Protein AF-A0A353GD82-F1 (afdb_monomer_lite)

Sequence (62 aa):
YGDYLRCGAIAARMPVMQAIKAKAEQGVKVLGVCNGFQILLEAGMLPGALMRNASLKFVCRE

Structure (mmCIF, N/CA/C/O backbone):
data_AF-A0A353GD82-F1
#
_entry.id   AF-A0A353GD82-F1
#
loop_
_atom_site.group_PDB
_atom_site.id
_atom_site.type_symbol
_atom_site.label_atom_id
_atom_site.label_alt_id
_atom_site.label_comp_id
_atom_site.label_asym_id
_atom_site.label_entity_id
_atom_site.label_seq_id
_atom_site.pdbx_PDB_ins_code
_atom_site.Cartn_x
_atom_site.Cartn_y
_atom_site.Cartn_z
_atom_site.occupancy
_atom_site.B_iso_or_equiv
_atom_site.auth_seq_id
_atom_site.auth_comp_id
_atom_site.auth_asym_id
_atom_site.auth_atom_id
_atom_site.pdbx_PDB_model_num
ATOM 1 N N . TYR A 1 1 ? -8.065 -2.665 -9.979 1.00 88.50 1 TYR A N 1
ATOM 2 C CA . TYR A 1 1 ? -8.044 -1.724 -11.123 1.00 88.50 1 TYR A CA 1
ATOM 3 C C . TYR A 1 1 ? -6.770 -1.819 -11.969 1.00 88.50 1 TYR A C 1
ATOM 5 O O . TYR A 1 1 ? -6.466 -0.870 -12.681 1.00 88.50 1 TYR A O 1
ATOM 13 N N . GLY A 1 2 ? -6.007 -2.923 -11.888 1.00 92.00 2 GLY A N 1
ATOM 14 C CA . GLY A 1 2 ? -4.751 -3.077 -12.637 1.00 92.00 2 GLY A CA 1
ATOM 15 C C . GLY A 1 2 ? -3.727 -1.965 -12.394 1.00 92.00 2 GLY A C 1
ATOM 16 O O . GLY A 1 2 ? -2.994 -1.628 -13.310 1.00 92.00 2 GLY A O 1
ATOM 17 N N . ASP A 1 3 ? -3.754 -1.334 -11.210 1.00 93.69 3 ASP A N 1
ATOM 18 C CA . ASP A 1 3 ? -2.929 -0.172 -10.847 1.00 93.69 3 ASP A CA 1
ATOM 19 C C . ASP A 1 3 ? -2.893 0.962 -11.897 1.00 93.69 3 ASP A C 1
ATOM 21 O O . ASP A 1 3 ? -1.959 1.760 -11.917 1.00 93.69 3 ASP A O 1
ATOM 25 N N . TYR A 1 4 ? -3.945 1.065 -12.727 1.00 92.50 4 TYR A N 1
ATOM 26 C CA . TYR A 1 4 ? -3.987 1.866 -13.958 1.00 92.50 4 TYR A CA 1
ATOM 27 C C . TYR A 1 4 ? -3.603 3.339 -13.772 1.00 92.50 4 TYR A C 1
ATOM 29 O O . TYR A 1 4 ? -2.795 3.873 -14.524 1.00 92.50 4 TYR A O 1
ATOM 37 N N . LEU A 1 5 ? -4.170 3.999 -12.758 1.00 92.75 5 LEU A N 1
ATOM 38 C CA . LEU A 1 5 ? -3.764 5.356 -12.391 1.00 92.75 5 LEU A CA 1
ATOM 39 C C . LEU A 1 5 ? -2.440 5.322 -11.617 1.00 92.75 5 LEU A C 1
ATOM 41 O O . LEU A 1 5 ? -1.461 5.974 -11.973 1.00 92.75 5 LEU A O 1
ATOM 45 N N . ARG A 1 6 ? -2.454 4.573 -10.514 1.00 93.19 6 ARG A N 1
ATOM 46 C CA . ARG A 1 6 ? -1.325 4.276 -9.637 1.00 93.19 6 ARG A CA 1
ATOM 47 C C . ARG A 1 6 ? -1.752 3.170 -8.678 1.00 93.19 6 ARG A C 1
ATOM 49 O O . ARG A 1 6 ? -2.946 3.039 -8.389 1.00 93.19 6 ARG A O 1
ATOM 56 N N . CYS A 1 7 ? -0.794 2.407 -8.159 1.00 95.25 7 CYS A N 1
ATOM 57 C CA . CYS A 1 7 ? -1.080 1.352 -7.197 1.00 95.25 7 CYS A CA 1
ATOM 58 C C . CYS A 1 7 ? -1.882 1.860 -5.994 1.00 95.25 7 CYS A C 1
ATOM 60 O O . CYS A 1 7 ? -1.612 2.931 -5.451 1.00 95.25 7 CYS A O 1
ATOM 62 N N . GLY A 1 8 ? -2.933 1.118 -5.643 1.00 95.44 8 GLY A N 1
ATOM 63 C CA . GLY A 1 8 ? -3.832 1.426 -4.530 1.00 95.44 8 GLY A CA 1
ATOM 64 C C . GLY A 1 8 ? -4.722 2.671 -4.682 1.00 95.44 8 GLY A C 1
ATOM 65 O O . GLY A 1 8 ? -5.720 2.767 -3.971 1.00 95.44 8 GLY A O 1
ATOM 66 N N . ALA A 1 9 ? -4.450 3.587 -5.621 1.00 95.88 9 ALA A N 1
ATOM 67 C CA . ALA A 1 9 ? -5.086 4.909 -5.654 1.00 95.88 9 ALA A CA 1
ATOM 68 C C . ALA A 1 9 ? -6.615 4.845 -5.811 1.00 95.88 9 ALA A C 1
ATOM 70 O O . ALA A 1 9 ? -7.349 5.541 -5.113 1.00 95.88 9 ALA A O 1
ATOM 71 N N . ILE A 1 10 ? -7.122 3.998 -6.706 1.00 97.25 10 ILE A N 1
ATOM 72 C CA . ILE A 1 10 ? -8.574 3.896 -6.915 1.00 97.25 10 ILE A CA 1
ATOM 73 C C . ILE A 1 10 ? -9.233 3.144 -5.746 1.00 97.25 10 ILE A C 1
ATOM 75 O O . ILE A 1 10 ? -10.245 3.593 -5.217 1.00 97.25 1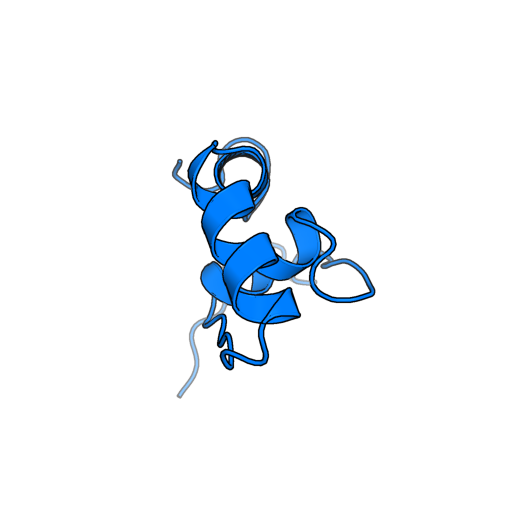0 ILE A O 1
ATOM 79 N N . ALA A 1 11 ? -8.628 2.043 -5.291 1.00 97.25 11 ALA A N 1
ATOM 80 C CA . ALA A 1 11 ? -9.168 1.224 -4.205 1.00 97.25 11 ALA A CA 1
ATOM 81 C C . ALA A 1 11 ? -9.231 1.974 -2.861 1.00 97.25 11 ALA A C 1
ATOM 83 O O . ALA A 1 11 ? -10.212 1.842 -2.134 1.00 97.25 11 ALA A O 1
ATOM 84 N N . ALA A 1 12 ? -8.256 2.838 -2.568 1.00 97.19 12 ALA A N 1
ATOM 85 C CA . ALA A 1 12 ? -8.235 3.665 -1.361 1.00 97.19 12 ALA A CA 1
ATOM 86 C C . ALA A 1 12 ? -9.414 4.645 -1.234 1.00 97.19 12 ALA A C 1
ATOM 88 O O . ALA A 1 12 ? -9.713 5.116 -0.140 1.00 97.19 12 ALA A O 1
ATOM 89 N N . ARG A 1 13 ? -10.092 4.952 -2.346 1.00 96.94 13 ARG A N 1
ATOM 90 C CA . ARG A 1 13 ? -11.242 5.867 -2.403 1.00 96.94 13 ARG A CA 1
ATOM 91 C C . ARG A 1 13 ? -12.580 5.122 -2.449 1.00 96.94 13 ARG A C 1
ATOM 93 O O . ARG A 1 13 ? -13.628 5.754 -2.550 1.00 96.94 13 ARG A O 1
ATOM 100 N N . MET A 1 14 ? -12.567 3.788 -2.386 1.00 97.25 14 MET A N 1
ATOM 101 C CA . MET A 1 14 ? -13.794 2.994 -2.366 1.00 97.25 14 MET A CA 1
ATOM 102 C C . MET A 1 14 ? -14.537 3.154 -1.030 1.00 97.25 14 MET A C 1
ATOM 104 O O . MET A 1 14 ? -13.888 3.186 0.018 1.00 97.25 14 MET A O 1
ATOM 108 N N . PRO A 1 15 ? -15.886 3.146 -1.025 1.00 97.62 15 PRO A N 1
ATOM 109 C CA . PRO A 1 15 ? -16.683 3.295 0.197 1.00 97.62 15 PRO A CA 1
ATOM 110 C C . PRO A 1 15 ? -16.317 2.313 1.322 1.00 97.62 15 PRO A C 1
ATOM 112 O O . PRO A 1 15 ? -16.347 2.677 2.494 1.00 97.62 15 PRO A O 1
ATOM 115 N N . VAL A 1 16 ? -15.891 1.090 0.980 1.00 97.12 16 VAL A N 1
ATOM 116 C CA . VAL A 1 16 ? -15.470 0.066 1.955 1.00 97.12 16 VAL A CA 1
ATOM 117 C C . VAL A 1 16 ? -14.326 0.528 2.868 1.00 97.12 16 VAL A C 1
ATOM 119 O O . VAL A 1 16 ? -14.258 0.106 4.023 1.00 97.12 16 VAL A O 1
ATOM 122 N N . MET A 1 17 ? -13.464 1.440 2.407 1.00 97.94 17 MET A N 1
ATOM 123 C CA . MET A 1 17 ? -12.360 1.960 3.218 1.00 97.94 17 MET A CA 1
ATOM 124 C C . MET A 1 17 ? -12.845 2.741 4.443 1.00 97.94 17 MET A C 1
ATOM 126 O O . MET A 1 17 ? -12.162 2.737 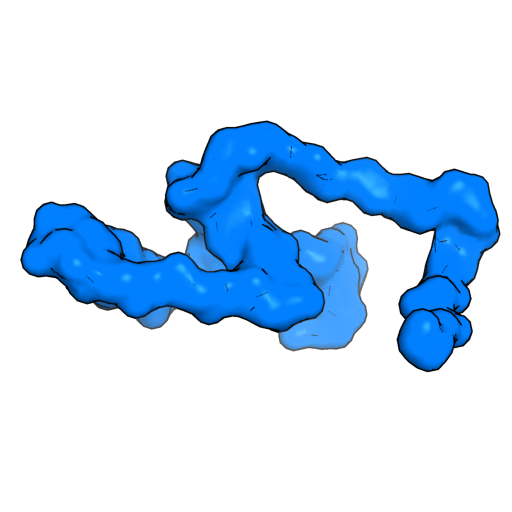5.466 1.00 97.94 17 MET A O 1
ATOM 130 N N . GLN A 1 18 ? -14.040 3.343 4.394 1.00 97.75 18 GLN A N 1
ATOM 131 C CA . GLN A 1 18 ? -14.641 4.002 5.560 1.00 97.75 18 GLN A CA 1
ATOM 132 C C . GLN A 1 18 ? -14.935 2.991 6.675 1.00 97.75 18 GLN A C 1
ATOM 134 O O . GLN A 1 18 ? -14.627 3.243 7.839 1.00 97.75 18 GLN A O 1
ATOM 139 N N . ALA A 1 19 ? -15.460 1.815 6.319 1.00 98.00 19 ALA A N 1
ATOM 140 C CA . ALA A 1 19 ? -15.733 0.747 7.277 1.00 98.00 19 ALA A CA 1
ATOM 141 C C . ALA A 1 19 ? -14.438 0.156 7.860 1.00 98.00 19 ALA A C 1
ATOM 143 O O . ALA A 1 19 ? -14.362 -0.094 9.063 1.00 98.00 19 ALA A O 1
ATOM 144 N N . ILE A 1 20 ? -13.405 -0.022 7.028 1.00 97.88 20 ILE A N 1
ATOM 145 C CA . ILE A 1 20 ? -12.087 -0.499 7.478 1.00 97.88 20 ILE A CA 1
ATOM 146 C C . ILE A 1 20 ? -11.469 0.497 8.467 1.00 97.88 20 ILE A C 1
ATOM 148 O O . ILE A 1 20 ? -11.004 0.087 9.531 1.00 97.88 20 ILE A O 1
ATOM 152 N N . LYS A 1 21 ? -11.520 1.800 8.161 1.00 97.88 21 LYS A N 1
ATOM 153 C CA . LYS A 1 21 ? -11.029 2.856 9.054 1.00 97.88 21 LYS A CA 1
ATOM 154 C C . LYS A 1 21 ? -11.777 2.869 10.390 1.00 97.88 21 LYS A C 1
ATOM 156 O O .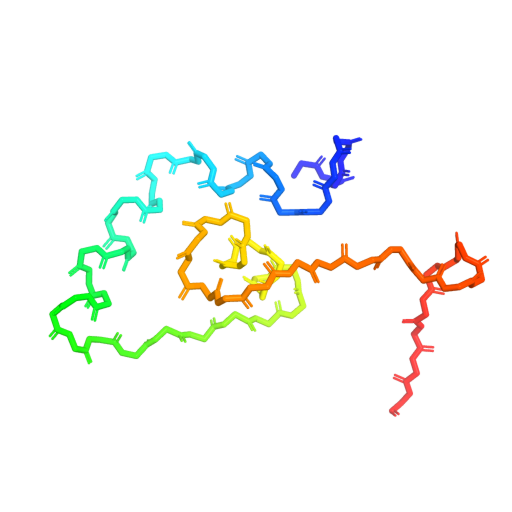 LYS A 1 21 ? -11.134 2.834 11.433 1.00 97.88 21 LYS A O 1
ATOM 161 N N . ALA A 1 22 ? -13.109 2.807 10.361 1.00 98.25 22 ALA A N 1
ATOM 162 C CA . ALA A 1 22 ? -13.923 2.763 11.577 1.00 98.25 22 ALA A CA 1
ATOM 163 C C . ALA A 1 22 ? -13.597 1.542 12.458 1.00 98.25 22 ALA A C 1
ATOM 165 O O . ALA A 1 22 ? -13.566 1.641 13.683 1.00 98.25 22 ALA A O 1
ATOM 166 N N . LYS A 1 23 ? -13.315 0.379 11.855 1.00 98.12 23 LYS A N 1
ATOM 167 C CA . LYS A 1 23 ? -12.883 -0.813 12.603 1.00 98.12 23 LYS A CA 1
ATOM 168 C C . LYS A 1 23 ? -11.479 -0.664 13.184 1.00 98.12 23 LYS A C 1
ATOM 170 O O . LYS A 1 23 ? -11.263 -1.076 14.322 1.00 98.12 23 LYS A O 1
ATOM 175 N N . ALA A 1 24 ? -10.554 -0.051 12.450 1.00 97.94 24 ALA A N 1
ATOM 176 C CA . ALA A 1 24 ? -9.215 0.237 12.956 1.00 97.94 24 ALA A CA 1
ATOM 177 C C . ALA A 1 24 ? -9.254 1.172 14.179 1.00 97.94 24 ALA A C 1
ATOM 179 O O . ALA A 1 24 ? -8.586 0.905 15.175 1.00 97.94 24 ALA A O 1
ATOM 180 N N . GLU A 1 25 ? -10.096 2.210 14.147 1.00 97.38 25 GLU A N 1
ATOM 181 C CA . GLU A 1 25 ? -10.320 3.132 15.274 1.00 97.38 25 GLU A CA 1
ATOM 182 C C . GLU A 1 25 ? -10.926 2.431 16.506 1.00 97.38 25 GLU A C 1
ATOM 184 O O . GLU A 1 25 ? -10.675 2.836 17.637 1.00 97.38 25 GLU A O 1
ATOM 189 N N . GLN A 1 26 ? -11.656 1.329 16.304 1.00 98.31 26 GLN A N 1
ATOM 190 C CA . GLN A 1 26 ? -12.171 0.454 17.370 1.00 98.31 26 GLN A CA 1
ATOM 191 C C . GLN A 1 26 ? -11.119 -0.537 17.911 1.00 98.31 26 GLN A C 1
ATOM 193 O O . GLN A 1 26 ? -11.451 -1.408 18.713 1.00 98.31 26 GLN A O 1
ATOM 198 N N . GLY A 1 27 ? -9.860 -0.443 17.474 1.00 98.00 27 GLY A N 1
ATOM 199 C CA . GLY A 1 27 ? -8.767 -1.309 17.921 1.00 98.00 27 GLY A CA 1
ATOM 200 C C . GLY A 1 27 ? -8.628 -2.622 17.143 1.00 98.00 27 GLY A C 1
ATOM 201 O O . GLY A 1 27 ? -7.804 -3.465 17.508 1.00 98.00 27 GLY A O 1
ATOM 202 N N . VAL A 1 28 ? -9.390 -2.819 16.060 1.00 98.50 28 VAL A N 1
ATOM 203 C CA . VAL A 1 28 ? -9.199 -3.979 15.177 1.00 98.50 28 VAL A CA 1
ATOM 204 C C . VAL A 1 28 ? -7.888 -3.815 14.412 1.00 98.50 28 VAL A C 1
ATOM 206 O O . VAL A 1 28 ? -7.650 -2.804 13.755 1.00 98.50 28 VAL A O 1
ATOM 209 N N . LYS A 1 29 ? -7.031 -4.836 14.464 1.00 97.81 29 LYS A N 1
ATOM 210 C CA . LYS A 1 29 ? -5.758 -4.832 13.736 1.00 97.81 29 LYS A CA 1
ATOM 211 C C . LYS A 1 29 ? -6.003 -4.977 12.233 1.00 97.81 29 LYS A C 1
ATOM 213 O O . LYS A 1 29 ? -6.718 -5.880 11.807 1.00 97.81 29 LYS A O 1
ATOM 218 N N . VAL A 1 30 ? -5.362 -4.121 11.439 1.00 97.81 30 VAL A N 1
ATOM 219 C CA . VAL A 1 30 ? -5.425 -4.138 9.971 1.00 97.81 30 VAL A CA 1
ATOM 220 C C . VAL A 1 30 ? -4.035 -4.433 9.412 1.00 97.81 30 VAL A C 1
ATOM 222 O O . VAL A 1 30 ? -3.061 -3.790 9.795 1.00 97.81 30 VAL A O 1
ATOM 225 N N . LEU A 1 31 ? -3.948 -5.400 8.498 1.00 97.94 31 LEU A N 1
ATOM 226 C CA . LEU A 1 31 ? -2.722 -5.771 7.791 1.00 97.94 31 LEU A CA 1
ATOM 227 C C . LEU A 1 31 ? -2.925 -5.571 6.287 1.00 97.94 31 LEU A C 1
ATOM 229 O O . LEU A 1 31 ? -3.863 -6.113 5.708 1.00 97.94 31 LEU A O 1
ATOM 233 N N . GLY A 1 32 ? -2.027 -4.822 5.651 1.00 97.38 32 GLY A N 1
ATOM 234 C CA . GLY A 1 32 ? -1.971 -4.685 4.198 1.00 97.38 32 GLY A CA 1
ATOM 235 C C . GLY A 1 32 ? -0.771 -5.439 3.634 1.00 97.38 32 GLY A C 1
ATOM 236 O O . GLY A 1 32 ? 0.356 -5.169 4.034 1.00 97.38 32 GLY A O 1
ATOM 237 N N . VAL A 1 33 ? -0.997 -6.353 2.687 1.00 97.44 33 VAL A N 1
ATOM 238 C CA . VAL A 1 33 ? 0.067 -7.127 2.019 1.00 97.44 33 VAL A CA 1
ATOM 239 C C . VAL A 1 33 ? 0.155 -6.719 0.553 1.00 97.44 33 VAL A C 1
ATOM 241 O O . VAL A 1 33 ? -0.868 -6.669 -0.129 1.00 97.44 33 VAL A O 1
ATOM 244 N N . CYS A 1 34 ? 1.364 -6.432 0.057 1.00 95.38 34 CYS A N 1
ATOM 245 C CA . CYS A 1 34 ? 1.609 -6.011 -1.327 1.00 95.38 34 CYS A CA 1
ATOM 246 C C . CYS A 1 34 ? 0.715 -4.814 -1.729 1.00 95.38 34 CYS A C 1
ATOM 248 O O . CYS A 1 34 ? 0.900 -3.709 -1.216 1.00 95.38 34 CYS A O 1
ATOM 250 N N . ASN A 1 35 ? -0.295 -5.023 -2.581 1.00 96.75 35 ASN A N 1
ATOM 251 C CA . ASN A 1 35 ? -1.243 -3.976 -2.963 1.00 96.75 35 ASN A CA 1
ATOM 252 C C . ASN A 1 35 ? -2.116 -3.508 -1.790 1.00 96.75 35 ASN A C 1
ATOM 254 O O . ASN A 1 35 ? -2.466 -2.336 -1.720 1.00 96.75 35 ASN A O 1
ATOM 258 N N . GLY A 1 36 ? -2.376 -4.368 -0.802 1.00 97.56 36 GLY A N 1
ATOM 259 C CA . GLY A 1 36 ? -3.041 -3.965 0.438 1.00 97.56 36 GLY A CA 1
ATOM 260 C C . GLY A 1 36 ? -2.254 -2.900 1.207 1.00 97.56 36 GLY A C 1
ATOM 261 O O . GLY A 1 36 ? -2.842 -1.935 1.679 1.00 97.56 36 GLY A O 1
ATOM 262 N N . PHE A 1 37 ? -0.923 -3.015 1.282 1.00 97.94 37 PHE A N 1
ATOM 263 C CA . PHE A 1 37 ? -0.081 -1.992 1.920 1.00 97.94 37 PHE A CA 1
ATOM 264 C C . PHE A 1 37 ? -0.141 -0.661 1.159 1.00 97.94 37 PHE A C 1
ATOM 266 O O . PHE A 1 37 ? -0.304 0.400 1.759 1.00 97.94 37 PHE A O 1
ATOM 273 N N . GLN A 1 38 ? -0.086 -0.730 -0.175 1.00 97.81 38 GLN A N 1
ATOM 274 C CA . GLN A 1 38 ? -0.233 0.428 -1.062 1.00 97.81 38 GLN A CA 1
ATOM 275 C C . GLN A 1 38 ? -1.580 1.134 -0.850 1.00 97.81 38 GLN A C 1
AT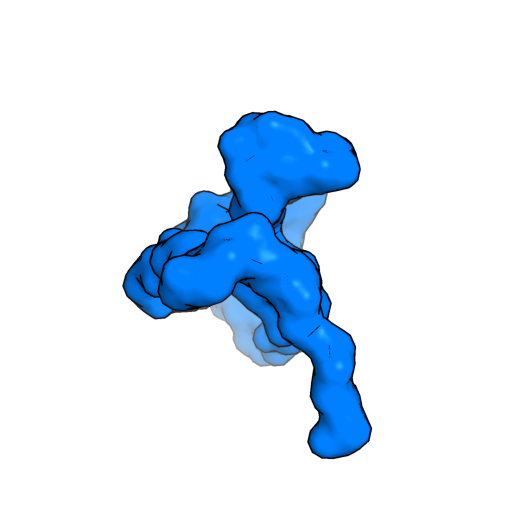OM 277 O O . GLN A 1 38 ? -1.622 2.356 -0.742 1.00 97.81 38 GLN A O 1
ATOM 282 N N . ILE A 1 39 ? -2.672 0.373 -0.731 1.00 97.94 39 ILE A N 1
ATOM 283 C CA . ILE A 1 39 ? -4.012 0.906 -0.458 1.00 97.94 39 ILE A CA 1
ATOM 284 C C . ILE A 1 39 ? -4.068 1.615 0.898 1.00 97.94 39 ILE A C 1
ATOM 286 O O . ILE A 1 39 ? -4.647 2.693 0.985 1.00 97.94 39 ILE A O 1
ATOM 290 N N . LEU A 1 40 ? -3.470 1.046 1.950 1.00 98.19 40 LEU A N 1
ATOM 291 C CA . LEU A 1 40 ? -3.495 1.657 3.284 1.00 98.19 40 LEU A CA 1
ATOM 292 C C . LEU A 1 40 ? -2.728 2.986 3.339 1.00 98.19 40 LEU A C 1
ATOM 294 O O . LEU A 1 40 ? -3.203 3.925 3.977 1.00 98.19 40 LEU A O 1
ATOM 298 N N . LEU A 1 41 ? -1.590 3.090 2.644 1.00 97.50 41 LEU A N 1
ATOM 299 C CA . LEU A 1 41 ? -0.885 4.366 2.467 1.00 97.50 41 LEU A CA 1
ATOM 300 C C . LEU A 1 41 ? -1.743 5.374 1.695 1.00 97.50 41 LEU A C 1
ATOM 302 O O . LEU A 1 41 ? -1.929 6.503 2.138 1.00 97.50 41 LEU A O 1
ATOM 306 N N . GLU A 1 42 ? -2.333 4.949 0.576 1.00 97.06 42 GLU A N 1
ATOM 307 C CA . GLU A 1 42 ? -3.202 5.800 -0.244 1.00 97.06 42 GLU A CA 1
ATOM 308 C C . GLU A 1 42 ? -4.458 6.291 0.476 1.00 97.06 42 GLU A C 1
ATOM 310 O O . GLU A 1 42 ? -4.950 7.384 0.196 1.00 97.06 42 GLU A O 1
ATOM 315 N N . ALA A 1 43 ? -4.981 5.488 1.398 1.00 97.00 43 ALA A N 1
ATOM 316 C CA . ALA A 1 43 ? -6.126 5.831 2.230 1.00 97.00 43 ALA A CA 1
ATOM 317 C C . ALA A 1 43 ? -5.745 6.706 3.439 1.00 97.00 43 ALA A C 1
ATOM 319 O O . ALA A 1 43 ? -6.617 7.054 4.236 1.00 97.00 43 ALA A O 1
ATOM 320 N N . GLY A 1 44 ? -4.458 7.038 3.609 1.00 96.44 44 GLY A N 1
ATOM 321 C CA . GLY A 1 44 ? -3.953 7.801 4.751 1.00 96.44 44 GLY A CA 1
ATOM 322 C C . GLY A 1 44 ? -4.034 7.047 6.081 1.00 96.44 44 GLY A C 1
ATOM 323 O O . GLY A 1 44 ? -4.005 7.669 7.139 1.00 96.44 44 GLY A O 1
ATOM 324 N N . MET A 1 45 ? -4.166 5.717 6.045 1.00 97.12 45 MET A N 1
ATOM 325 C CA . MET A 1 45 ? -4.166 4.865 7.242 1.00 97.12 45 MET A CA 1
ATOM 326 C C . MET A 1 45 ? -2.750 4.521 7.713 1.00 97.12 45 MET A C 1
ATOM 328 O O . MET A 1 45 ? -2.568 4.070 8.841 1.00 97.12 45 MET A O 1
ATOM 332 N N . LEU A 1 46 ? -1.752 4.730 6.855 1.00 97.12 46 LEU A N 1
ATOM 333 C CA . LEU A 1 46 ? -0.334 4.618 7.169 1.00 97.12 46 LEU A CA 1
ATOM 334 C C . LEU A 1 46 ? 0.377 5.912 6.747 1.00 97.12 46 LEU A C 1
ATOM 336 O O . LEU A 1 46 ? -0.021 6.519 5.749 1.00 97.12 46 LEU A O 1
ATOM 340 N N . PRO A 1 47 ? 1.418 6.350 7.474 1.00 96.19 47 PRO A N 1
ATOM 341 C CA . PRO A 1 47 ? 2.184 7.530 7.097 1.00 96.19 47 PRO A CA 1
ATOM 342 C C . PRO A 1 47 ? 3.120 7.241 5.915 1.00 96.19 47 PRO A C 1
ATOM 344 O O . PRO A 1 47 ? 3.679 6.151 5.800 1.00 96.19 47 PRO A O 1
ATOM 347 N N . GLY A 1 48 ? 3.366 8.259 5.089 1.00 94.75 48 GLY A N 1
ATOM 348 C CA . GLY A 1 48 ? 4.343 8.213 4.000 1.00 94.75 48 GLY A CA 1
ATOM 349 C C . GLY A 1 48 ? 3.731 7.992 2.616 1.00 94.75 48 GLY A C 1
ATOM 350 O O . GLY A 1 48 ? 2.526 8.118 2.415 1.00 94.75 48 GLY A O 1
ATOM 351 N N . ALA A 1 49 ? 4.592 7.701 1.641 1.00 92.94 49 ALA A N 1
ATOM 352 C CA . ALA A 1 49 ? 4.219 7.471 0.249 1.00 92.94 49 ALA A CA 1
ATOM 353 C C . ALA A 1 49 ? 5.175 6.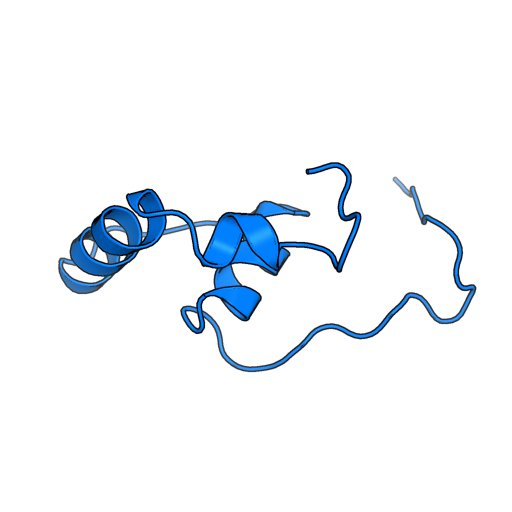467 -0.408 1.00 92.94 49 ALA A C 1
ATOM 355 O O . ALA A 1 49 ? 6.296 6.262 0.059 1.00 92.94 49 ALA A O 1
ATOM 356 N N . LEU A 1 50 ? 4.739 5.859 -1.513 1.00 93.50 50 LEU A N 1
ATOM 357 C CA . LEU A 1 50 ? 5.554 4.923 -2.285 1.00 93.50 50 LEU A CA 1
ATOM 358 C C . LEU A 1 50 ? 6.113 5.565 -3.546 1.00 93.50 50 LEU A C 1
ATOM 360 O O . LEU A 1 50 ? 5.421 6.281 -4.270 1.00 93.50 50 LEU A O 1
ATOM 364 N N . MET A 1 51 ? 7.366 5.231 -3.831 1.00 93.88 51 MET A N 1
ATOM 365 C CA . MET A 1 51 ? 8.034 5.564 -5.081 1.00 93.88 51 MET A CA 1
ATOM 366 C C . MET A 1 51 ? 7.986 4.375 -6.039 1.00 93.88 51 MET A C 1
ATOM 368 O O . MET A 1 51 ? 7.841 3.222 -5.631 1.00 93.88 51 MET A O 1
ATOM 372 N N . ARG A 1 52 ? 8.117 4.656 -7.337 1.00 94.19 52 ARG A N 1
ATOM 373 C CA . ARG A 1 52 ? 8.284 3.604 -8.345 1.00 94.19 52 ARG A CA 1
ATOM 374 C C . ARG A 1 52 ? 9.618 2.890 -8.128 1.00 94.19 52 ARG A C 1
ATOM 376 O O . ARG A 1 52 ? 10.588 3.508 -7.693 1.00 94.19 52 ARG A O 1
ATOM 383 N N . ASN A 1 53 ? 9.672 1.609 -8.489 1.00 95.69 53 ASN A N 1
ATOM 384 C CA . ASN A 1 53 ? 10.923 0.854 -8.511 1.00 95.69 53 ASN A CA 1
ATOM 385 C C . ASN A 1 53 ? 11.971 1.606 -9.338 1.00 95.69 53 ASN A C 1
ATOM 387 O O . ASN A 1 53 ? 11.656 2.076 -10.429 1.00 95.69 53 ASN A O 1
ATOM 391 N N . ALA A 1 54 ? 13.217 1.660 -8.865 1.00 97.19 54 ALA A N 1
ATOM 392 C CA . ALA A 1 54 ? 14.298 2.355 -9.568 1.00 97.19 54 ALA A CA 1
ATOM 393 C C . ALA A 1 54 ? 14.514 1.834 -11.003 1.00 97.19 54 ALA A C 1
ATOM 395 O O . ALA A 1 54 ? 14.819 2.602 -11.906 1.00 97.19 54 ALA A O 1
ATOM 396 N N . SER A 1 55 ? 14.295 0.533 -11.231 1.00 97.06 55 SER A N 1
ATOM 397 C CA . SER A 1 55 ? 14.377 -0.098 -12.556 1.00 97.06 55 SER A CA 1
ATOM 398 C C . SER A 1 55 ? 13.155 0.146 -13.445 1.00 97.06 55 SER A C 1
ATOM 400 O O . SER A 1 55 ? 13.163 -0.267 -14.603 1.00 97.06 55 SER A O 1
ATOM 402 N N . LEU A 1 56 ? 12.083 0.727 -12.893 1.00 95.50 56 LEU A N 1
ATOM 403 C CA . LEU A 1 56 ? 10.761 0.854 -13.513 1.00 95.50 56 LEU A CA 1
ATOM 404 C C . LEU A 1 56 ? 10.162 -0.483 -13.994 1.00 95.50 56 LEU A C 1
ATOM 406 O O . LEU A 1 56 ? 9.238 -0.499 -14.802 1.00 95.50 56 LEU A O 1
ATOM 410 N N . LYS A 1 57 ? 10.668 -1.610 -13.481 1.00 96.25 57 LYS A N 1
ATOM 411 C CA . LYS A 1 57 ? 10.185 -2.962 -13.778 1.00 96.25 57 LYS A CA 1
ATOM 412 C C . LYS A 1 57 ? 9.588 -3.596 -12.530 1.00 96.25 57 LYS A C 1
ATOM 414 O O . LYS A 1 57 ? 9.972 -3.265 -11.406 1.00 96.25 57 LYS A O 1
ATOM 419 N N . PHE A 1 58 ? 8.664 -4.529 -12.732 1.00 95.44 58 PHE A N 1
ATOM 420 C CA . PHE A 1 58 ? 8.209 -5.409 -11.663 1.00 95.44 58 PHE A CA 1
AT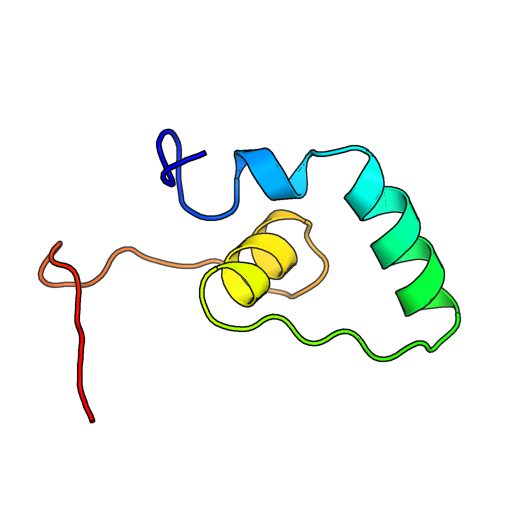OM 421 C C . PHE A 1 58 ? 9.385 -6.245 -11.133 1.00 95.44 58 PHE A C 1
ATOM 423 O O . PHE A 1 58 ? 10.258 -6.651 -11.901 1.00 95.44 58 PHE A O 1
ATOM 430 N N . VAL A 1 59 ? 9.418 -6.467 -9.819 1.00 95.88 59 VAL A N 1
ATOM 431 C CA . VAL A 1 59 ? 10.468 -7.232 -9.140 1.00 95.88 59 VAL A CA 1
ATOM 432 C C . VAL A 1 59 ? 9.802 -8.377 -8.388 1.00 95.88 59 VAL A C 1
ATOM 434 O O . VAL A 1 59 ? 9.033 -8.137 -7.463 1.00 95.88 59 VAL A O 1
ATOM 437 N N . CYS A 1 60 ? 10.124 -9.605 -8.782 1.00 96.25 60 CYS A N 1
ATOM 438 C CA . CYS A 1 60 ? 9.739 -10.834 -8.096 1.00 96.25 60 CYS A CA 1
ATOM 439 C C . CYS A 1 60 ? 11.020 -11.541 -7.659 1.00 96.25 60 CYS A C 1
ATOM 441 O O . CYS A 1 60 ? 11.911 -11.741 -8.486 1.00 96.25 60 CYS A O 1
ATOM 443 N N . ARG A 1 61 ? 11.142 -11.840 -6.367 1.00 92.62 61 ARG A N 1
ATOM 444 C CA . ARG A 1 61 ? 12.307 -12.478 -5.738 1.00 92.62 61 ARG A CA 1
ATOM 445 C C . ARG A 1 61 ? 11.808 -13.462 -4.677 1.00 92.62 61 ARG A C 1
ATOM 447 O O . ARG A 1 61 ? 10.657 -13.338 -4.261 1.00 92.62 61 ARG A O 1
ATOM 454 N N . GLU A 1 62 ? 12.661 -14.409 -4.306 1.00 76.81 62 GLU A N 1
ATOM 455 C CA . GLU A 1 62 ? 12.406 -15.429 -3.276 1.00 76.81 62 GLU A CA 1
ATOM 456 C C . GLU A 1 62 ? 12.531 -14.863 -1.857 1.00 76.81 62 GLU A C 1
ATOM 458 O O . GLU A 1 62 ? 13.437 -14.022 -1.635 1.00 76.81 62 GLU A O 1
#

Radius of gyration: 12.91 Å; chains: 1; bounding box: 31×24×32 Å

Foldseek 3Di:
DVCVVHQLQVVLPDPVVVVVVVVVVVVDDDDADDSGVQNCVNVVVDDDHDDADPVNDDDDDD

Secondary structure (DSSP, 8-state):
-TTSSSTTTTGGGSTHHHHHHHHHHTT------THHHHHHHHTTSSSS-PPPPTTSS-----

pLDDT: mean 96.0, std 3.15, range [76.81, 98.5]